Protein AF-A0A6G4X169-F1 (afdb_monomer)

Nearest PDB structures (foldseek):
  2lqg-assembly1_A  TM=4.644E-01  e=3.390E-01  Mus musculus

Radius of gyration: 28.14 Å; Cα contacts (8 Å, |Δi|>4): 69; chains: 1; bounding box: 42×77×66 Å

Foldseek 3Di:
DPDQDPCNVLVVVLVVLVVQLVVLVVQLVVLVVDPVSPVSNVVSLVSNLVSLVVNLVSLVVCCVVDDVVVSVVSNVVSVVSSVVSVVVVVVVVVVVVVVVVVVCVVVVNDDPPPDPPDDDDDDDDDDDDDDDDD

Solvent-accessible surface area (backbone atoms only — not comparable to full-atom values): 7876 Å² total; per-residue (Å²): 130,89,72,86,47,72,66,57,55,50,51,51,51,51,52,53,49,49,52,53,28,52,48,23,48,50,50,25,64,61,23,70,76,40,82,91,31,51,66,57,24,50,52,18,48,53,45,30,38,51,32,32,51,52,50,36,48,50,41,60,75,47,30,93,82,47,62,57,69,59,41,54,51,54,34,52,53,32,51,51,51,37,52,53,56,49,49,57,50,53,48,52,58,46,49,52,54,47,51,55,51,49,49,40,58,73,71,65,53,72,70,83,74,80,72,78,94,76,89,86,86,85,89,86,82,87,90,82,84,88,82,92,77,136

Sequence (134 aa):
MAGTTAAEVLGGYLRQRAAEFLRALRTHGESARAAESAGEAADAVRALRAGARRLGGALHTYRPLLDLAWADHLRTELNWLSGTLAREYAYAARLDRLLVALHRLASGGTAPSAAPDGAGGGTADGPAGGGARD

Structure (mmCIF, N/CA/C/O backbone):
data_AF-A0A6G4X169-F1
#
_entry.id   AF-A0A6G4X169-F1
#
loop_
_atom_site.group_PDB
_atom_site.id
_atom_site.type_symbol
_atom_site.label_atom_id
_atom_site.label_alt_id
_atom_site.label_comp_id
_atom_site.label_asym_id
_atom_site.label_entity_id
_atom_site.label_seq_id
_atom_site.pdbx_PDB_ins_code
_atom_site.Cartn_x
_atom_site.Cartn_y
_atom_site.Cartn_z
_atom_site.occupancy
_atom_site.B_iso_or_equiv
_atom_site.auth_seq_id
_atom_site.auth_comp_id
_atom_site.auth_asym_id
_atom_site.auth_atom_id
_atom_site.pdbx_PDB_model_num
ATOM 1 N N . MET A 1 1 ? -1.503 2.822 37.692 1.00 41.34 1 MET A N 1
ATOM 2 C CA . MET A 1 1 ? -1.031 2.635 36.304 1.00 41.34 1 MET A CA 1
ATOM 3 C C . MET A 1 1 ? -2.257 2.471 35.426 1.00 41.34 1 MET A C 1
ATOM 5 O O . MET A 1 1 ? -2.869 1.413 35.474 1.00 41.34 1 MET A O 1
ATOM 9 N N . ALA A 1 2 ? -2.690 3.522 34.730 1.00 57.38 2 ALA A N 1
ATOM 10 C CA . ALA A 1 2 ? -3.760 3.368 33.746 1.00 57.38 2 ALA A CA 1
ATOM 11 C C . ALA A 1 2 ? -3.211 2.500 32.603 1.00 57.38 2 ALA A C 1
ATOM 13 O O . ALA A 1 2 ? -2.178 2.836 32.027 1.00 57.38 2 ALA A O 1
ATOM 14 N N . GLY A 1 3 ? -3.818 1.335 32.367 1.00 70.88 3 GLY A N 1
ATOM 15 C CA . GLY A 1 3 ? -3.400 0.432 31.296 1.00 70.88 3 GLY A CA 1
ATOM 16 C C . GLY A 1 3 ? -3.643 1.070 29.931 1.00 70.88 3 GLY A C 1
ATOM 17 O O . GLY A 1 3 ? -4.647 1.755 29.745 1.00 70.88 3 GLY A O 1
ATOM 18 N N . THR A 1 4 ? -2.728 0.852 28.987 1.00 84.31 4 THR A N 1
ATOM 19 C CA . THR A 1 4 ? -2.879 1.312 27.601 1.00 84.31 4 THR A CA 1
ATOM 20 C C . THR A 1 4 ? -4.161 0.741 27.007 1.00 84.31 4 THR A C 1
ATOM 22 O O . THR A 1 4 ? -4.409 -0.465 27.087 1.00 84.31 4 THR A O 1
ATOM 25 N N . THR A 1 5 ? -4.989 1.596 26.414 1.00 93.06 5 THR A N 1
ATOM 26 C CA . THR A 1 5 ? -6.257 1.151 25.827 1.00 93.06 5 THR A CA 1
ATOM 27 C C . THR A 1 5 ? -6.024 0.456 24.482 1.00 93.06 5 THR A C 1
ATOM 29 O O . THR A 1 5 ? -5.048 0.725 23.778 1.00 93.06 5 THR A O 1
ATOM 32 N N . ALA A 1 6 ? -6.944 -0.419 24.065 1.00 88.31 6 ALA A N 1
ATOM 33 C CA . ALA A 1 6 ? -6.871 -1.057 22.745 1.00 88.31 6 ALA A CA 1
ATOM 34 C C . ALA A 1 6 ? -6.839 -0.025 21.597 1.00 88.31 6 ALA A C 1
ATOM 36 O O . ALA A 1 6 ? -6.149 -0.227 20.597 1.00 88.31 6 ALA A O 1
ATOM 37 N N . ALA A 1 7 ? -7.534 1.105 21.769 1.00 88.19 7 ALA A N 1
ATOM 38 C CA . ALA A 1 7 ? -7.540 2.210 20.817 1.00 88.19 7 ALA A CA 1
ATOM 39 C C . ALA A 1 7 ? -6.163 2.886 20.701 1.00 88.19 7 ALA A C 1
ATOM 41 O O . ALA A 1 7 ? -5.711 3.178 19.594 1.00 88.19 7 ALA A O 1
ATOM 42 N N . GLU A 1 8 ? -5.462 3.091 21.818 1.00 92.44 8 GLU A N 1
ATOM 43 C CA . GLU A 1 8 ? -4.105 3.649 21.823 1.00 92.44 8 GLU A CA 1
ATOM 44 C C . GLU A 1 8 ? -3.103 2.715 21.141 1.00 92.44 8 GLU A C 1
ATOM 46 O O . GLU A 1 8 ? -2.305 3.172 20.317 1.00 92.44 8 GLU A O 1
ATOM 51 N N . VAL A 1 9 ? -3.183 1.409 21.424 1.00 94.88 9 VAL A N 1
ATOM 52 C CA . VAL A 1 9 ? -2.324 0.393 20.796 1.00 94.88 9 VAL A CA 1
ATOM 53 C C . VAL A 1 9 ? -2.566 0.339 19.287 1.00 94.88 9 VAL A C 1
ATOM 55 O O . VAL A 1 9 ? -1.616 0.430 18.506 1.00 94.88 9 VAL A O 1
ATOM 58 N N . LEU A 1 10 ? -3.828 0.244 18.858 1.00 93.38 10 LEU A N 1
ATOM 59 C CA . LEU A 1 10 ? -4.181 0.194 17.439 1.00 93.38 10 LEU A CA 1
ATOM 60 C C . LEU A 1 10 ? -3.803 1.493 16.720 1.00 93.38 10 LEU A C 1
ATOM 62 O O . LEU A 1 10 ? -3.202 1.454 15.647 1.00 93.38 10 LEU A O 1
ATOM 66 N N . GLY A 1 11 ? -4.104 2.645 17.319 1.00 93.81 11 GLY A N 1
ATOM 67 C CA . GLY A 1 11 ? -3.742 3.947 16.769 1.00 93.81 11 GLY A CA 1
ATOM 68 C C . GLY A 1 11 ? -2.228 4.106 16.623 1.00 93.81 11 GLY A C 1
ATOM 69 O O . GLY A 1 11 ? -1.755 4.588 15.593 1.00 93.81 11 GLY A O 1
ATOM 70 N N . GLY A 1 12 ? -1.456 3.661 17.619 1.00 95.50 12 GLY A N 1
ATOM 71 C CA . GLY A 1 12 ? 0.006 3.630 17.560 1.00 95.50 12 GLY A CA 1
ATOM 72 C C . GLY A 1 12 ? 0.519 2.743 16.428 1.00 95.50 12 GLY A C 1
ATOM 73 O O . GLY A 1 12 ? 1.323 3.191 15.608 1.00 95.50 12 GLY A O 1
ATOM 74 N N . TYR A 1 13 ? -0.013 1.524 16.325 1.00 94.75 13 TYR A N 1
ATOM 75 C CA . TYR A 1 13 ? 0.335 0.581 15.266 1.00 94.75 13 TYR A CA 1
ATOM 76 C C . TYR A 1 13 ? 0.043 1.142 13.867 1.00 94.75 13 TYR A C 1
ATOM 78 O O . TYR A 1 13 ? 0.911 1.111 12.992 1.00 94.75 13 TYR A O 1
ATOM 86 N N . LEU A 1 14 ? -1.156 1.691 13.646 1.00 95.12 14 LEU A N 1
ATOM 87 C CA . LEU A 1 14 ? -1.549 2.246 12.349 1.00 95.12 14 LEU A CA 1
ATOM 88 C C . LEU A 1 14 ? -0.678 3.444 11.960 1.00 95.12 14 LEU A C 1
ATOM 90 O O . LEU A 1 14 ? -0.226 3.509 10.818 1.00 95.12 14 LEU A O 1
ATOM 94 N N . ARG A 1 15 ? -0.367 4.349 12.900 1.00 96.06 15 ARG A N 1
ATOM 95 C CA . ARG A 1 15 ? 0.547 5.478 12.648 1.00 96.06 15 ARG A CA 1
ATOM 96 C C . ARG A 1 15 ? 1.948 5.010 12.271 1.00 96.06 15 ARG A C 1
ATOM 98 O O . ARG A 1 15 ? 2.516 5.524 11.310 1.00 96.06 15 ARG A O 1
ATOM 105 N N . GLN A 1 16 ? 2.491 4.021 12.981 1.00 96.44 16 GLN A N 1
ATOM 106 C CA . GLN A 1 16 ? 3.801 3.463 12.650 1.00 96.44 16 GLN A CA 1
ATOM 107 C C . GLN A 1 16 ? 3.808 2.874 11.234 1.00 96.44 16 GLN A C 1
ATOM 109 O O . GLN A 1 16 ? 4.700 3.178 10.439 1.00 96.44 16 GLN A O 1
ATOM 114 N N . ARG A 1 17 ? 2.794 2.072 10.890 1.00 94.44 17 ARG A N 1
ATOM 115 C CA . ARG A 1 17 ? 2.676 1.475 9.554 1.00 94.44 17 ARG A CA 1
ATOM 116 C C . ARG A 1 17 ? 2.474 2.518 8.460 1.00 94.44 17 ARG A C 1
ATOM 118 O O . ARG A 1 17 ? 3.077 2.391 7.397 1.00 94.44 17 ARG A O 1
ATOM 125 N N . ALA A 1 18 ? 1.697 3.567 8.721 1.00 95.50 18 ALA A N 1
ATOM 126 C CA . ALA A 1 18 ? 1.540 4.683 7.796 1.00 95.50 18 ALA A CA 1
ATOM 127 C C . ALA A 1 18 ? 2.876 5.411 7.566 1.00 95.50 18 ALA A C 1
ATOM 129 O O . ALA A 1 18 ? 3.230 5.698 6.427 1.00 95.50 18 ALA A O 1
ATOM 130 N N . ALA A 1 19 ? 3.668 5.640 8.616 1.00 97.00 19 ALA A N 1
ATOM 131 C CA . ALA A 1 19 ? 4.980 6.271 8.494 1.00 97.00 19 ALA A CA 1
ATOM 132 C C . ALA A 1 19 ? 5.991 5.407 7.719 1.00 97.00 19 ALA A C 1
ATOM 134 O O . ALA A 1 19 ? 6.806 5.932 6.964 1.00 97.00 19 ALA A O 1
ATOM 135 N N . GLU A 1 20 ? 5.972 4.084 7.893 1.00 95.38 20 GLU A N 1
ATOM 136 C CA . GLU A 1 20 ? 6.768 3.156 7.073 1.00 95.38 20 GLU A CA 1
ATOM 137 C C . GLU A 1 20 ? 6.352 3.218 5.597 1.00 95.38 20 GLU A C 1
ATOM 139 O O . GLU A 1 20 ? 7.208 3.335 4.721 1.00 95.38 20 GLU A O 1
ATOM 144 N N . PHE A 1 21 ? 5.045 3.220 5.323 1.00 94.56 21 PHE A N 1
ATOM 145 C CA . PHE A 1 21 ? 4.506 3.332 3.970 1.00 94.56 21 PHE A CA 1
ATOM 146 C C . PHE A 1 21 ? 4.887 4.661 3.294 1.00 94.56 21 PHE A C 1
ATOM 148 O O . PHE A 1 21 ? 5.401 4.657 2.179 1.00 94.56 21 PHE A O 1
ATOM 155 N N . LEU A 1 22 ? 4.712 5.796 3.978 1.00 95.94 22 LEU A N 1
ATOM 156 C CA . LEU A 1 22 ? 5.056 7.119 3.443 1.00 95.94 22 LEU A CA 1
ATOM 157 C C . LEU A 1 22 ? 6.566 7.294 3.231 1.00 95.94 22 LEU A C 1
ATOM 159 O O . LEU A 1 22 ? 6.979 7.955 2.281 1.00 95.94 22 LEU A O 1
ATOM 163 N N . ARG A 1 23 ? 7.402 6.677 4.077 1.00 95.88 23 ARG A N 1
ATOM 164 C CA . ARG A 1 23 ? 8.856 6.642 3.859 1.00 95.88 23 ARG A CA 1
ATOM 165 C C . ARG A 1 23 ? 9.209 5.874 2.592 1.00 95.88 23 ARG A C 1
ATOM 167 O O . ARG A 1 23 ? 9.951 6.406 1.776 1.00 95.88 23 ARG A O 1
ATOM 174 N N . ALA A 1 24 ? 8.629 4.690 2.395 1.00 92.81 24 ALA A N 1
ATOM 175 C CA . ALA A 1 24 ? 8.825 3.923 1.167 1.00 92.81 24 ALA A CA 1
ATOM 176 C C . ALA A 1 24 ? 8.331 4.688 -0.075 1.00 92.81 24 ALA A C 1
ATOM 178 O O . ALA A 1 24 ? 8.973 4.633 -1.119 1.00 92.81 24 ALA A O 1
ATOM 179 N N . LEU A 1 25 ? 7.242 5.458 0.049 1.00 91.69 25 LEU A N 1
ATOM 180 C CA . LEU A 1 25 ? 6.733 6.305 -1.035 1.00 91.69 25 LEU A CA 1
ATOM 181 C C . LEU A 1 25 ? 7.725 7.400 -1.417 1.00 91.69 25 LEU A C 1
ATOM 183 O O . LEU A 1 25 ? 7.992 7.609 -2.598 1.00 91.69 25 LEU A O 1
ATOM 187 N N . ARG A 1 26 ? 8.288 8.078 -0.414 1.00 93.81 26 ARG A N 1
ATOM 188 C CA . ARG A 1 26 ? 9.302 9.107 -0.631 1.00 93.81 26 ARG A CA 1
ATOM 189 C C . ARG A 1 26 ? 10.555 8.521 -1.281 1.00 93.81 26 ARG A C 1
ATOM 191 O O . ARG A 1 26 ? 10.976 9.043 -2.305 1.00 93.81 26 ARG A O 1
ATOM 198 N N . THR A 1 27 ? 11.081 7.416 -0.748 1.00 92.12 27 THR A N 1
ATOM 199 C CA . THR A 1 27 ? 12.242 6.724 -1.329 1.00 92.12 27 THR A CA 1
ATOM 200 C C . THR A 1 27 ? 11.976 6.319 -2.775 1.00 92.12 27 THR A C 1
ATOM 202 O O . THR A 1 27 ? 12.813 6.552 -3.634 1.00 92.12 27 THR A O 1
ATOM 205 N N . HIS A 1 28 ? 10.788 5.793 -3.086 1.00 88.75 28 HIS A N 1
ATOM 206 C CA . HIS A 1 28 ? 10.432 5.479 -4.468 1.00 88.75 28 HIS A CA 1
ATOM 207 C C . HIS A 1 28 ? 10.464 6.720 -5.377 1.00 88.75 28 HIS A C 1
ATOM 209 O O . HIS A 1 28 ? 11.020 6.655 -6.469 1.00 88.75 28 HIS A O 1
ATOM 215 N N . GLY A 1 29 ? 9.920 7.857 -4.928 1.00 85.44 29 GLY A N 1
ATOM 216 C CA . GLY A 1 29 ? 9.952 9.112 -5.688 1.00 85.44 29 GLY A CA 1
ATOM 217 C C . GLY A 1 29 ? 11.360 9.695 -5.880 1.00 85.44 29 GLY A C 1
ATOM 218 O O . GLY A 1 29 ? 11.622 10.338 -6.896 1.00 85.44 29 GLY A O 1
ATOM 219 N N . GLU A 1 30 ? 12.262 9.459 -4.928 1.00 89.81 30 GLU A N 1
ATOM 220 C CA . GLU A 1 30 ? 13.677 9.842 -5.005 1.00 89.81 30 GLU A CA 1
ATOM 221 C C . GLU A 1 30 ? 14.441 8.935 -5.986 1.00 89.81 30 GLU A C 1
ATOM 223 O O . GLU A 1 30 ? 15.108 9.436 -6.892 1.00 89.81 30 GLU A O 1
ATOM 228 N N . SER A 1 31 ? 14.280 7.612 -5.876 1.00 84.69 31 SER A N 1
ATOM 229 C CA . SER A 1 31 ? 14.975 6.633 -6.722 1.00 84.69 31 SER A CA 1
ATOM 230 C C . SER A 1 31 ? 14.418 6.561 -8.152 1.00 84.69 31 SER A C 1
ATOM 232 O O . SER A 1 31 ? 15.146 6.238 -9.081 1.00 84.69 31 SER A O 1
ATOM 234 N N . ALA A 1 32 ? 13.153 6.917 -8.395 1.00 75.44 32 ALA A N 1
ATOM 235 C CA . ALA A 1 32 ? 12.567 6.868 -9.742 1.00 75.44 32 ALA A CA 1
ATOM 236 C C . ALA A 1 32 ? 13.213 7.845 -10.751 1.00 75.44 32 ALA A C 1
ATOM 238 O O . ALA A 1 32 ? 12.968 7.736 -11.951 1.00 75.44 32 ALA A O 1
ATOM 239 N N . ARG A 1 33 ? 14.022 8.809 -10.288 1.00 77.50 33 ARG A N 1
ATOM 240 C CA . ARG A 1 33 ? 14.646 9.841 -11.134 1.00 77.50 33 ARG A CA 1
ATOM 241 C C . ARG A 1 33 ? 16.037 9.477 -11.655 1.00 77.50 33 ARG A C 1
ATOM 243 O O . ARG A 1 33 ? 16.537 10.190 -12.521 1.00 77.50 33 ARG A O 1
ATOM 250 N N . ALA A 1 34 ? 16.655 8.406 -11.158 1.00 79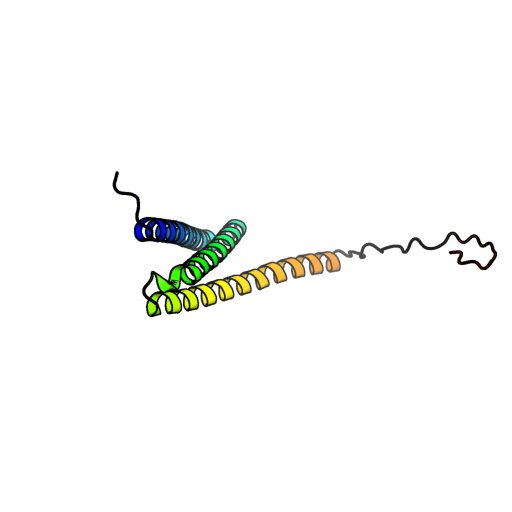.00 34 ALA A N 1
ATOM 251 C CA . ALA A 1 34 ? 18.003 8.006 -11.549 1.00 79.00 34 ALA A CA 1
ATOM 252 C C . ALA A 1 34 ? 18.035 6.539 -11.996 1.00 79.00 34 ALA A C 1
ATOM 254 O O . ALA A 1 34 ? 17.587 5.643 -11.288 1.00 79.00 34 ALA A O 1
ATOM 255 N N . ALA A 1 35 ? 18.598 6.278 -13.179 1.00 74.50 35 ALA A N 1
ATOM 256 C CA . ALA A 1 35 ? 18.713 4.916 -13.708 1.00 74.50 35 ALA A CA 1
ATOM 257 C C . ALA A 1 35 ? 19.598 4.016 -12.821 1.00 74.50 35 ALA A C 1
ATOM 259 O O . ALA A 1 35 ? 19.353 2.817 -12.707 1.00 74.50 35 ALA A O 1
ATOM 260 N N . GLU A 1 36 ? 20.589 4.608 -12.152 1.00 80.94 36 GLU A N 1
ATOM 261 C CA . GLU A 1 36 ? 21.519 3.930 -11.241 1.00 80.94 36 GLU A CA 1
ATOM 262 C C . GLU A 1 36 ? 20.830 3.382 -9.977 1.00 80.94 36 GLU A C 1
ATOM 264 O O . GLU A 1 36 ? 21.300 2.407 -9.397 1.00 80.94 36 GLU A O 1
ATOM 269 N N . SER A 1 37 ? 19.679 3.939 -9.580 1.00 83.19 37 SER A N 1
ATOM 270 C CA . SER A 1 37 ? 18.924 3.534 -8.384 1.00 83.19 37 SER A CA 1
ATOM 271 C C . SER A 1 37 ? 17.697 2.668 -8.698 1.00 83.19 37 SER A C 1
ATOM 273 O O . SER A 1 37 ? 16.802 2.504 -7.866 1.00 83.19 37 SER A O 1
ATOM 275 N N . ALA A 1 38 ? 17.664 2.024 -9.871 1.00 79.88 38 ALA A N 1
ATOM 276 C CA . ALA A 1 38 ? 16.578 1.120 -10.261 1.00 79.88 38 ALA A CA 1
ATOM 277 C C . ALA A 1 38 ? 16.339 -0.023 -9.247 1.00 79.88 38 ALA A C 1
ATOM 279 O O . ALA A 1 38 ? 15.193 -0.410 -8.999 1.00 79.88 38 ALA A O 1
ATOM 280 N N . GLY A 1 39 ? 17.406 -0.542 -8.625 1.00 82.56 39 GLY A N 1
ATOM 281 C CA . GLY A 1 39 ? 17.313 -1.552 -7.564 1.00 82.56 39 GLY A CA 1
ATOM 282 C C . GLY A 1 39 ? 16.630 -1.024 -6.299 1.00 82.56 39 GLY A C 1
ATOM 283 O O . GLY A 1 39 ? 15.717 -1.660 -5.774 1.00 82.56 39 GLY A O 1
ATOM 284 N N . GLU A 1 40 ? 16.991 0.183 -5.866 1.00 85.75 40 GLU A N 1
ATOM 285 C CA . GLU A 1 40 ? 16.373 0.846 -4.712 1.00 85.75 40 GLU A CA 1
ATOM 286 C C . GLU A 1 40 ? 14.905 1.185 -4.975 1.00 85.75 40 GLU A C 1
ATOM 288 O O . GLU A 1 40 ? 14.051 0.962 -4.117 1.00 85.75 40 GLU A O 1
ATOM 293 N N . ALA A 1 41 ? 14.582 1.642 -6.190 1.00 84.12 41 ALA A N 1
ATOM 294 C CA . ALA A 1 41 ? 13.203 1.856 -6.608 1.00 84.12 41 ALA A CA 1
ATOM 295 C C . ALA A 1 41 ? 12.393 0.549 -6.514 1.00 84.12 41 ALA A C 1
ATOM 297 O O . ALA A 1 41 ? 11.252 0.564 -6.048 1.00 84.12 41 ALA A O 1
ATOM 298 N N . ALA A 1 42 ? 12.991 -0.592 -6.886 1.00 84.19 42 ALA A N 1
ATOM 299 C CA . ALA A 1 42 ? 12.393 -1.919 -6.740 1.00 84.19 42 ALA A CA 1
ATOM 300 C C . ALA A 1 42 ? 12.122 -2.328 -5.294 1.00 84.19 42 ALA A C 1
ATOM 302 O O . ALA A 1 42 ? 11.029 -2.821 -4.989 1.00 84.19 42 ALA A O 1
ATOM 303 N N . ASP A 1 43 ? 13.077 -2.105 -4.400 1.00 88.19 43 ASP A N 1
ATOM 304 C CA . ASP A 1 43 ? 12.886 -2.355 -2.975 1.00 88.19 43 ASP A CA 1
ATOM 305 C C . ASP A 1 43 ? 11.840 -1.430 -2.355 1.00 88.19 43 ASP A C 1
ATOM 307 O O . ASP A 1 43 ? 10.981 -1.894 -1.598 1.00 88.19 43 ASP A O 1
ATOM 311 N N . ALA A 1 44 ? 11.830 -0.155 -2.742 1.00 90.00 44 ALA A N 1
ATOM 312 C CA . ALA A 1 44 ? 10.842 0.810 -2.285 1.00 90.00 44 ALA A CA 1
ATOM 313 C C . ALA A 1 44 ? 9.417 0.393 -2.680 1.00 90.00 44 ALA A C 1
ATOM 315 O O . ALA A 1 44 ? 8.511 0.433 -1.846 1.00 90.00 44 ALA A O 1
ATOM 316 N N . VAL A 1 45 ? 9.199 -0.109 -3.902 1.00 89.06 45 VAL A N 1
ATOM 317 C CA . VAL A 1 45 ? 7.869 -0.594 -4.309 1.00 89.06 45 VAL A CA 1
ATOM 318 C C . VAL A 1 45 ? 7.484 -1.901 -3.622 1.00 89.06 45 VAL A C 1
ATOM 320 O O . VAL A 1 45 ? 6.326 -2.070 -3.223 1.00 89.06 45 VAL A O 1
ATOM 323 N N . ARG A 1 46 ? 8.433 -2.819 -3.396 1.00 89.62 46 ARG A N 1
ATOM 324 C CA . ARG A 1 46 ? 8.178 -4.005 -2.560 1.00 89.62 46 ARG A CA 1
ATOM 325 C C . ARG A 1 46 ? 7.726 -3.599 -1.156 1.00 89.62 46 ARG A C 1
ATOM 327 O O . ARG A 1 46 ? 6.730 -4.139 -0.661 1.00 89.62 46 ARG A O 1
ATOM 334 N N . ALA A 1 47 ? 8.407 -2.628 -0.547 1.00 92.50 47 ALA A N 1
ATOM 335 C CA . ALA A 1 47 ? 8.068 -2.087 0.764 1.00 92.50 47 ALA A CA 1
ATOM 336 C C . ALA A 1 47 ? 6.697 -1.389 0.765 1.00 92.50 47 ALA A C 1
ATOM 338 O O . ALA A 1 47 ? 5.873 -1.681 1.634 1.00 92.50 47 ALA A O 1
ATOM 339 N N . LEU A 1 48 ? 6.395 -0.562 -0.242 1.00 92.81 48 LEU A N 1
ATOM 340 C CA . LEU A 1 48 ? 5.083 0.066 -0.437 1.00 92.81 48 LEU A CA 1
ATOM 341 C C . LEU A 1 48 ? 3.961 -0.968 -0.509 1.00 92.81 48 LEU A C 1
ATOM 343 O O . LEU A 1 48 ? 2.956 -0.856 0.195 1.00 92.81 48 LEU A O 1
ATOM 347 N N . ARG A 1 49 ? 4.142 -2.017 -1.317 1.00 92.94 49 ARG A N 1
ATOM 348 C CA . ARG A 1 49 ? 3.140 -3.073 -1.484 1.00 92.94 49 ARG A CA 1
ATOM 349 C C . ARG A 1 49 ? 2.919 -3.848 -0.188 1.00 92.94 49 ARG A C 1
ATOM 351 O O . ARG A 1 49 ? 1.776 -4.165 0.149 1.00 92.94 49 ARG A O 1
ATOM 358 N N . ALA A 1 50 ? 3.995 -4.159 0.534 1.00 92.69 50 ALA A N 1
ATOM 359 C CA . ALA A 1 50 ? 3.918 -4.810 1.836 1.00 92.69 50 ALA A CA 1
ATOM 360 C C . ALA A 1 50 ? 3.208 -3.919 2.869 1.00 92.69 50 ALA A C 1
ATOM 362 O O . ALA A 1 50 ? 2.344 -4.410 3.595 1.00 92.69 50 ALA A O 1
ATOM 363 N N . GLY A 1 51 ? 3.516 -2.619 2.894 1.00 94.56 51 GLY A N 1
ATOM 364 C CA . GLY A 1 51 ? 2.864 -1.626 3.747 1.00 94.56 51 GLY A CA 1
ATOM 365 C C . GLY A 1 51 ? 1.367 -1.510 3.466 1.00 94.56 51 GLY A C 1
ATOM 366 O O . GLY A 1 51 ? 0.566 -1.654 4.387 1.00 94.56 51 GLY A O 1
ATOM 367 N N . ALA A 1 52 ? 0.978 -1.368 2.195 1.00 94.38 52 ALA A N 1
ATOM 368 C CA . ALA A 1 52 ? -0.422 -1.292 1.777 1.00 94.38 52 ALA A CA 1
ATOM 369 C C . ALA A 1 52 ? -1.222 -2.540 2.185 1.00 94.38 52 ALA A C 1
ATOM 371 O O . ALA A 1 52 ? -2.315 -2.423 2.736 1.00 94.38 52 ALA A O 1
ATOM 372 N N . ARG A 1 53 ? -0.660 -3.743 1.991 1.00 94.56 53 ARG A N 1
ATOM 373 C CA . ARG A 1 53 ? -1.307 -5.001 2.409 1.00 94.56 53 ARG A CA 1
ATOM 374 C C . ARG A 1 53 ? -1.446 -5.112 3.924 1.00 94.56 53 ARG A C 1
ATOM 376 O O . ARG A 1 53 ? -2.487 -5.551 4.402 1.00 94.56 53 ARG A O 1
ATOM 383 N N . ARG A 1 54 ? -0.419 -4.717 4.683 1.00 95.00 54 ARG A N 1
ATOM 384 C CA . ARG A 1 54 ? -0.447 -4.751 6.155 1.00 95.00 54 ARG A CA 1
ATOM 385 C C . ARG A 1 54 ? -1.454 -3.752 6.723 1.00 95.00 54 ARG A C 1
ATOM 387 O O . ARG A 1 54 ? -2.211 -4.121 7.614 1.00 95.00 54 ARG A O 1
ATOM 394 N N . LEU A 1 55 ? -1.506 -2.535 6.180 1.00 95.44 55 LEU A N 1
ATOM 395 C CA . LEU A 1 55 ? -2.518 -1.536 6.533 1.00 95.44 55 LEU A CA 1
ATOM 396 C C . LEU A 1 55 ? -3.923 -2.037 6.186 1.00 95.44 55 LEU A C 1
ATOM 398 O O . LEU A 1 55 ? -4.782 -2.068 7.059 1.00 95.44 55 LEU A O 1
ATOM 402 N N . GLY A 1 56 ? -4.142 -2.520 4.960 1.00 94.62 56 GLY A N 1
ATOM 403 C CA . GLY A 1 56 ? -5.434 -3.066 4.542 1.00 94.62 56 GLY A CA 1
ATOM 404 C C . GLY A 1 56 ? -5.892 -4.262 5.387 1.00 94.62 56 GLY A C 1
ATOM 405 O O . GLY A 1 56 ? -7.072 -4.363 5.717 1.00 94.62 56 GLY A O 1
ATOM 406 N N . GLY A 1 57 ? -4.961 -5.134 5.789 1.00 95.44 57 GLY A N 1
ATOM 407 C CA . GLY A 1 57 ? -5.222 -6.249 6.700 1.00 95.44 57 GLY A CA 1
ATOM 408 C C . GLY A 1 57 ? -5.576 -5.790 8.115 1.00 95.44 57 GLY A C 1
ATOM 409 O O . GLY A 1 57 ? -6.559 -6.261 8.675 1.00 95.44 57 GLY A O 1
ATOM 410 N N . ALA A 1 58 ? -4.844 -4.824 8.676 1.00 95.56 58 ALA A N 1
ATOM 411 C CA . ALA A 1 58 ? -5.160 -4.264 9.990 1.00 95.56 58 ALA A CA 1
ATOM 412 C C . ALA A 1 58 ? -6.535 -3.576 10.001 1.00 95.56 58 ALA A C 1
ATOM 414 O O . ALA A 1 58 ? -7.338 -3.816 10.900 1.00 95.56 58 ALA A O 1
ATOM 415 N N . LEU A 1 59 ? -6.841 -2.788 8.966 1.00 95.81 59 LEU A N 1
ATOM 416 C CA . LEU A 1 59 ? -8.154 -2.164 8.792 1.00 95.81 59 LEU A CA 1
ATOM 417 C C . LEU A 1 59 ? -9.268 -3.202 8.632 1.00 95.81 59 LEU A C 1
ATOM 419 O O . LEU A 1 59 ? -10.380 -2.963 9.083 1.00 95.81 59 LEU A O 1
ATOM 423 N N . HIS A 1 60 ? -8.990 -4.353 8.010 1.00 95.88 60 HIS A N 1
ATOM 424 C CA . HIS A 1 60 ? -9.958 -5.443 7.911 1.00 95.88 60 HIS A CA 1
ATOM 425 C C . HIS A 1 60 ? -10.248 -6.078 9.271 1.00 95.88 60 HIS A C 1
ATOM 427 O O . HIS A 1 60 ? -11.411 -6.202 9.648 1.00 95.88 60 HIS A O 1
ATOM 433 N N . THR A 1 61 ? -9.198 -6.460 9.998 1.00 96.56 61 THR A N 1
ATOM 434 C CA . THR A 1 61 ? -9.304 -7.174 11.275 1.00 96.56 61 THR A CA 1
ATOM 435 C C . THR A 1 61 ? -9.950 -6.312 12.352 1.00 96.56 61 THR A C 1
ATOM 437 O O . THR A 1 61 ? -10.816 -6.779 13.085 1.00 96.56 61 THR A O 1
ATOM 440 N N . TYR A 1 62 ? -9.557 -5.040 12.433 1.00 95.00 62 TYR A N 1
ATOM 441 C CA . TYR A 1 62 ? -10.040 -4.114 13.456 1.00 95.00 62 TYR A CA 1
ATOM 442 C C . TYR A 1 62 ? -11.188 -3.225 12.974 1.00 95.00 62 TYR A C 1
ATOM 444 O O . TYR A 1 62 ? -11.551 -2.276 13.663 1.00 95.00 62 TYR A O 1
ATOM 452 N N . ARG A 1 63 ? -11.794 -3.546 11.823 1.00 93.62 63 ARG A N 1
ATOM 453 C CA . ARG A 1 63 ? -12.924 -2.813 11.234 1.00 93.62 63 ARG A CA 1
ATOM 454 C C . ARG A 1 63 ? -14.033 -2.452 12.237 1.00 93.62 63 ARG A C 1
ATOM 456 O O . ARG A 1 63 ? -14.490 -1.318 12.173 1.00 93.62 63 ARG A O 1
ATOM 463 N N . PRO A 1 64 ? -14.465 -3.334 13.165 1.00 93.56 64 PRO A N 1
ATOM 464 C CA . PRO A 1 64 ? -15.536 -2.999 14.112 1.00 93.56 64 PRO A CA 1
ATOM 465 C C . PRO A 1 64 ? -15.174 -1.901 15.124 1.00 93.56 64 PRO A C 1
ATOM 467 O O . PRO A 1 64 ? -16.060 -1.371 15.781 1.00 93.56 64 PRO A O 1
ATOM 470 N N . LEU A 1 65 ? -13.884 -1.591 15.279 1.00 91.44 65 LEU A N 1
ATOM 471 C CA . LEU A 1 65 ? -13.365 -0.588 16.215 1.00 91.44 65 LEU A CA 1
ATOM 472 C C . LEU A 1 65 ? -13.096 0.767 15.538 1.00 91.44 65 LEU A C 1
ATOM 474 O O . LEU A 1 65 ? -12.605 1.691 16.183 1.00 91.44 65 LEU A O 1
ATOM 478 N N . LEU A 1 66 ? -13.347 0.863 14.232 1.00 90.94 66 LEU A N 1
ATOM 479 C CA . LEU A 1 66 ? -13.050 2.012 13.383 1.00 90.94 66 LEU A CA 1
ATOM 480 C C . LEU A 1 66 ? -14.345 2.528 12.752 1.00 90.94 66 LEU A C 1
ATOM 482 O O . LEU A 1 66 ? -15.365 1.843 12.763 1.00 90.94 66 LEU A O 1
ATOM 486 N N . ASP A 1 67 ? -14.298 3.714 12.149 1.00 93.94 67 ASP A N 1
ATOM 487 C CA . ASP A 1 67 ? -15.375 4.136 11.256 1.00 93.94 67 ASP A CA 1
ATOM 488 C C . ASP A 1 67 ? -15.447 3.180 10.051 1.00 93.94 67 ASP A C 1
ATOM 490 O O . ASP A 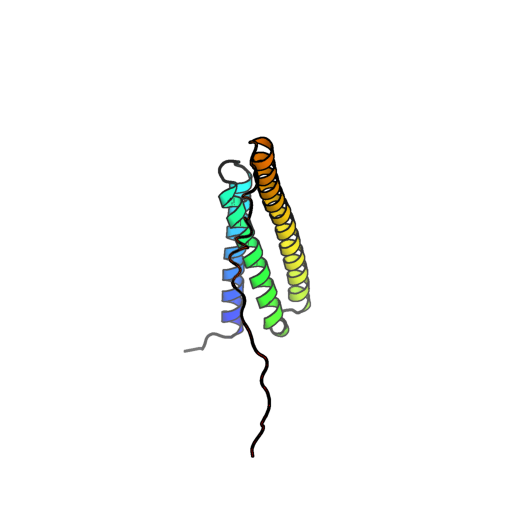1 67 ? -14.474 3.026 9.304 1.00 93.94 67 ASP A O 1
ATOM 494 N N . LEU A 1 68 ? -16.584 2.490 9.898 1.00 94.62 68 LEU A N 1
ATOM 495 C CA . LEU A 1 68 ? -16.749 1.423 8.905 1.00 94.62 68 LEU A CA 1
ATOM 496 C C . LEU A 1 68 ? -16.592 1.954 7.476 1.00 94.62 68 LEU A C 1
ATOM 498 O O . LEU A 1 68 ? -15.914 1.323 6.664 1.00 94.62 68 LEU A O 1
ATOM 502 N N . ALA A 1 69 ? -17.204 3.102 7.173 1.00 95.44 69 ALA A N 1
ATOM 503 C CA . ALA A 1 69 ? -17.195 3.681 5.834 1.00 95.44 69 ALA A CA 1
ATOM 504 C C . ALA A 1 69 ? -15.780 4.115 5.430 1.00 95.44 69 ALA A C 1
ATOM 506 O O . ALA A 1 69 ? -15.312 3.794 4.337 1.00 95.44 69 ALA A O 1
ATOM 507 N N . TRP A 1 70 ? -15.066 4.772 6.341 1.00 95.94 70 TRP A N 1
ATOM 508 C CA . TRP A 1 70 ? -13.676 5.165 6.166 1.00 95.94 70 TRP A CA 1
ATOM 509 C C . TRP A 1 70 ? -12.758 3.955 5.989 1.00 95.94 70 TRP A C 1
ATOM 511 O O . TRP A 1 70 ? -11.945 3.929 5.061 1.00 95.94 70 TRP A O 1
ATOM 521 N N . ALA A 1 71 ? -12.893 2.936 6.844 1.00 95.25 71 ALA A N 1
ATOM 522 C CA . ALA A 1 71 ? -12.051 1.747 6.781 1.00 95.25 71 ALA A CA 1
ATOM 523 C C . ALA A 1 71 ? -12.253 0.988 5.461 1.00 95.25 71 ALA A C 1
ATOM 525 O O . ALA A 1 71 ? -11.275 0.571 4.841 1.00 95.25 71 ALA A O 1
ATOM 526 N N . ASP A 1 72 ? -13.496 0.833 5.002 1.00 96.50 72 ASP A N 1
ATOM 527 C CA . ASP A 1 72 ? -13.801 0.128 3.754 1.00 96.50 72 ASP A CA 1
ATOM 528 C C . ASP A 1 72 ? -13.360 0.922 2.514 1.00 96.50 72 ASP A C 1
ATOM 530 O O . ASP A 1 72 ? -12.775 0.345 1.587 1.00 96.50 72 ASP A O 1
ATOM 534 N N . HIS A 1 73 ? -13.546 2.245 2.515 1.00 96.81 73 HIS A N 1
ATOM 535 C CA . HIS A 1 73 ? -13.046 3.108 1.447 1.00 96.81 73 HIS A CA 1
ATOM 536 C C . HIS A 1 73 ? -11.515 3.040 1.350 1.00 96.81 73 HIS A C 1
ATOM 538 O O . HIS A 1 73 ? -10.976 2.681 0.303 1.00 96.81 73 HIS A O 1
ATOM 544 N N . LEU A 1 74 ? -10.802 3.266 2.459 1.00 95.00 74 LEU A N 1
ATOM 545 C CA . LEU A 1 74 ? -9.338 3.236 2.474 1.00 95.00 74 LEU A CA 1
ATOM 546 C C . LEU A 1 74 ? -8.783 1.862 2.070 1.00 95.00 74 LEU A C 1
ATOM 548 O O . LEU A 1 74 ? -7.783 1.772 1.358 1.00 95.00 74 LEU A O 1
ATOM 552 N N . ARG A 1 75 ? -9.432 0.768 2.482 1.00 95.75 75 ARG A N 1
ATOM 553 C CA . ARG A 1 75 ? -9.050 -0.587 2.055 1.00 95.75 75 ARG A CA 1
ATOM 554 C C . ARG A 1 75 ? -9.196 -0.790 0.552 1.00 95.75 75 ARG A C 1
ATOM 556 O O . ARG A 1 75 ? -8.347 -1.458 -0.037 1.00 95.75 75 ARG A O 1
ATOM 563 N N . THR A 1 76 ? -10.242 -0.235 -0.052 1.00 97.38 76 THR A N 1
ATOM 564 C CA . THR A 1 76 ? -10.465 -0.308 -1.502 1.00 97.38 76 THR A CA 1
ATOM 565 C C . THR A 1 76 ? -9.325 0.378 -2.250 1.00 97.38 76 THR A C 1
ATOM 567 O O . THR A 1 76 ? -8.707 -0.244 -3.116 1.00 97.38 76 THR A O 1
ATOM 57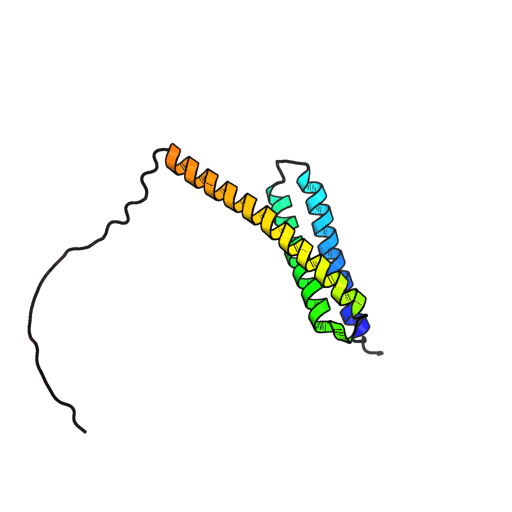0 N N . GLU A 1 77 ? -8.959 1.590 -1.830 1.00 97.44 77 GLU A N 1
ATOM 571 C CA . GLU A 1 77 ? -7.842 2.349 -2.408 1.00 97.44 77 GLU A CA 1
ATOM 572 C C . GLU A 1 77 ? -6.496 1.630 -2.228 1.00 97.44 77 GLU A C 1
ATOM 574 O O . GLU A 1 77 ? -5.720 1.479 -3.174 1.00 97.44 77 GLU A O 1
ATOM 579 N N . LEU A 1 78 ? -6.222 1.096 -1.032 1.00 95.12 78 LEU A N 1
ATOM 580 C CA . LEU A 1 78 ? -4.991 0.345 -0.765 1.00 95.12 78 LEU A CA 1
ATOM 581 C C . LEU A 1 78 ? -4.904 -0.948 -1.584 1.00 95.12 78 LEU A C 1
ATOM 583 O O . LEU A 1 78 ? -3.816 -1.330 -2.024 1.00 95.12 78 LEU A O 1
ATOM 587 N N . ASN A 1 79 ? -6.030 -1.632 -1.796 1.00 95.00 79 ASN A N 1
ATOM 588 C CA . ASN A 1 79 ? -6.080 -2.826 -2.631 1.00 95.00 79 ASN A CA 1
ATOM 589 C C . ASN A 1 79 ? -5.844 -2.482 -4.106 1.00 95.00 79 ASN A C 1
ATOM 591 O O . ASN A 1 79 ? -5.047 -3.151 -4.770 1.00 95.00 79 ASN A O 1
ATOM 595 N N . TRP A 1 80 ? -6.476 -1.412 -4.596 1.00 94.81 80 TRP A N 1
ATOM 596 C CA . TRP A 1 80 ? -6.239 -0.887 -5.938 1.00 94.81 80 TRP A CA 1
ATOM 597 C C . TRP A 1 80 ? -4.758 -0.540 -6.145 1.00 94.81 80 TRP A C 1
ATOM 599 O O . TRP A 1 80 ? -4.133 -1.065 -7.070 1.00 94.81 80 TRP A O 1
ATOM 609 N N . LEU A 1 81 ? -4.160 0.233 -5.233 1.00 89.75 81 LEU A N 1
ATOM 610 C CA . LEU A 1 81 ? -2.749 0.613 -5.289 1.00 89.75 81 LEU A CA 1
ATOM 611 C C . LEU A 1 81 ? -1.824 -0.613 -5.268 1.00 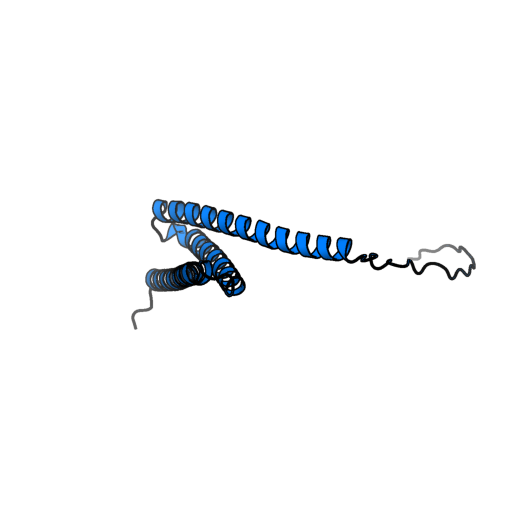89.75 81 LEU A C 1
ATOM 613 O O . LEU A 1 81 ? -0.923 -0.733 -6.097 1.00 89.75 81 LEU A O 1
ATOM 617 N N . SER A 1 82 ? -2.058 -1.559 -4.351 1.00 89.50 82 SER A N 1
ATOM 618 C CA . SER A 1 82 ? -1.263 -2.792 -4.248 1.00 89.50 82 SER A CA 1
ATOM 619 C C . SER A 1 82 ? -1.326 -3.627 -5.531 1.00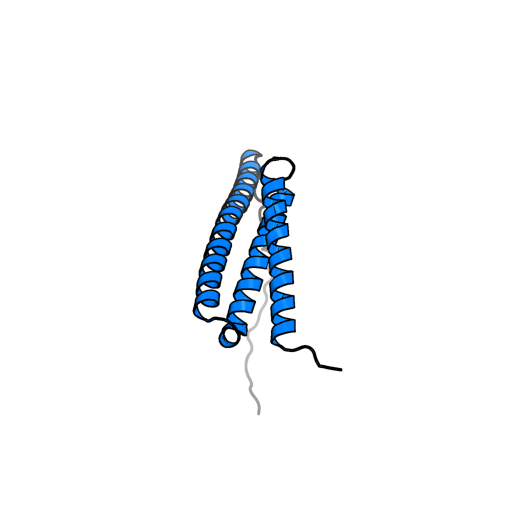 89.50 82 SER A C 1
ATOM 621 O O . SER A 1 82 ? -0.320 -4.214 -5.939 1.00 89.50 82 SER A O 1
ATOM 623 N N . GLY A 1 83 ? -2.497 -3.671 -6.175 1.00 89.88 83 GLY A N 1
ATOM 624 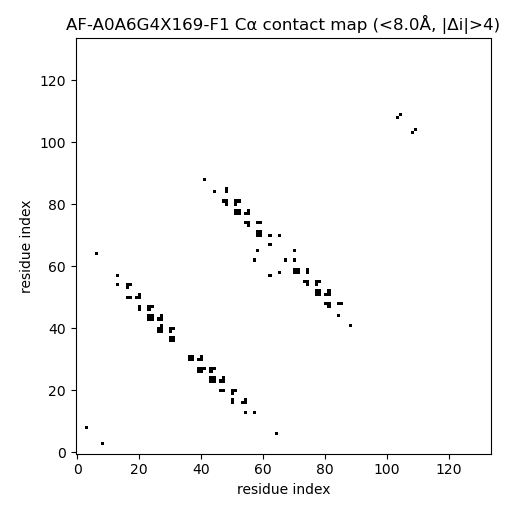C CA . GLY A 1 83 ? -2.703 -4.338 -7.457 1.00 89.88 83 GLY A CA 1
ATOM 625 C C . GLY A 1 83 ? -1.981 -3.645 -8.611 1.00 89.88 83 GLY A C 1
ATOM 626 O O . GLY A 1 83 ? -1.364 -4.317 -9.437 1.00 89.88 83 GLY A O 1
ATOM 627 N N . THR A 1 84 ? -2.006 -2.313 -8.655 1.00 90.19 84 THR A N 1
ATOM 628 C CA . THR A 1 84 ? -1.306 -1.522 -9.677 1.00 90.19 84 THR A CA 1
ATOM 629 C C . THR A 1 84 ? 0.208 -1.685 -9.570 1.00 90.19 84 THR A C 1
ATOM 631 O O . THR A 1 84 ? 0.829 -2.121 -10.539 1.00 90.19 84 THR A O 1
ATOM 634 N N . LEU A 1 85 ? 0.778 -1.515 -8.374 1.00 85.31 85 LEU A N 1
ATOM 635 C CA . LEU A 1 85 ? 2.212 -1.724 -8.131 1.00 85.31 85 LEU A CA 1
ATOM 636 C C . LEU A 1 85 ? 2.657 -3.163 -8.445 1.00 85.31 85 LEU A C 1
ATOM 638 O O . LEU A 1 85 ? 3.758 -3.396 -8.937 1.00 85.31 85 LEU A O 1
ATOM 642 N N . ALA A 1 86 ? 1.804 -4.162 -8.191 1.00 83.81 86 ALA A N 1
ATOM 643 C CA . ALA A 1 86 ? 2.118 -5.546 -8.540 1.00 83.81 86 ALA A CA 1
ATOM 644 C C . ALA A 1 86 ? 2.237 -5.762 -10.058 1.00 83.81 86 ALA A C 1
ATOM 646 O O . ALA A 1 86 ? 3.089 -6.540 -10.486 1.00 83.81 86 ALA A O 1
ATOM 647 N N . ARG A 1 87 ? 1.397 -5.098 -10.863 1.00 82.38 87 ARG A N 1
ATOM 648 C CA . ARG A 1 87 ? 1.419 -5.215 -12.329 1.00 82.38 87 ARG A CA 1
ATOM 649 C C . ARG A 1 87 ? 2.674 -4.594 -12.924 1.00 82.38 87 ARG A C 1
ATOM 651 O O . ARG A 1 87 ? 3.330 -5.250 -13.726 1.00 82.38 87 ARG A O 1
ATOM 658 N N . GLU A 1 88 ? 3.037 -3.389 -12.497 1.00 79.06 88 GLU A N 1
ATOM 659 C CA . GLU A 1 88 ? 4.250 -2.704 -12.966 1.00 79.06 88 GLU A CA 1
ATOM 660 C C . GLU A 1 88 ? 5.501 -3.564 -12.744 1.00 79.06 88 GLU A C 1
ATOM 662 O O . GLU A 1 88 ? 6.274 -3.804 -13.673 1.00 79.06 88 GLU A O 1
ATOM 667 N N . TYR A 1 89 ? 5.640 -4.153 -11.553 1.00 72.56 89 TYR A N 1
ATOM 668 C CA . TYR A 1 89 ? 6.769 -5.040 -11.256 1.00 72.56 89 TYR A CA 1
ATOM 669 C C . TYR A 1 89 ? 6.690 -6.384 -11.958 1.00 72.56 89 TYR A C 1
ATOM 671 O O . TYR A 1 89 ? 7.724 -6.929 -12.343 1.00 72.56 89 TYR A O 1
ATOM 679 N N . ALA A 1 90 ? 5.490 -6.932 -12.149 1.00 74.31 90 ALA A N 1
ATOM 680 C CA . ALA A 1 90 ? 5.330 -8.142 -12.941 1.00 74.31 90 ALA A CA 1
ATOM 681 C C . ALA A 1 90 ? 5.803 -7.918 -14.385 1.00 74.31 90 ALA A C 1
ATOM 683 O O . ALA A 1 90 ? 6.441 -8.809 -14.947 1.00 74.31 90 ALA A O 1
ATOM 684 N N . TYR A 1 91 ? 5.553 -6.738 -14.963 1.00 75.81 91 TYR A N 1
ATOM 685 C CA . TYR A 1 91 ? 6.052 -6.381 -16.289 1.00 75.81 91 TYR A CA 1
ATOM 686 C C . TYR A 1 91 ? 7.564 -6.172 -16.307 1.00 75.81 91 TYR A C 1
ATOM 688 O O . TYR A 1 91 ? 8.218 -6.757 -17.166 1.00 75.81 91 TYR A O 1
ATOM 696 N N . ALA A 1 92 ? 8.135 -5.450 -15.340 1.00 77.50 92 ALA A N 1
ATOM 697 C CA . ALA A 1 92 ? 9.586 -5.271 -15.245 1.00 77.50 92 ALA A CA 1
ATOM 698 C C . ALA A 1 92 ? 10.324 -6.615 -15.086 1.00 77.50 92 ALA A C 1
ATOM 700 O O . ALA A 1 92 ? 11.231 -6.930 -15.852 1.00 77.50 92 ALA A O 1
ATOM 701 N N . ALA A 1 93 ? 9.867 -7.472 -14.168 1.00 75.81 93 ALA A N 1
ATOM 702 C CA . ALA A 1 93 ? 10.441 -8.803 -13.957 1.00 75.81 93 ALA A CA 1
ATOM 703 C C . ALA A 1 93 ? 10.201 -9.753 -15.141 1.00 75.81 93 ALA A C 1
ATOM 705 O O . ALA A 1 93 ? 10.937 -10.721 -15.337 1.00 75.81 93 ALA A O 1
ATOM 706 N N . ARG A 1 94 ? 9.131 -9.547 -15.917 1.00 79.25 94 ARG A N 1
ATOM 707 C CA . ARG A 1 94 ? 8.900 -10.296 -17.157 1.00 79.25 94 ARG A CA 1
ATOM 708 C C . ARG A 1 94 ? 9.841 -9.822 -18.260 1.00 79.25 94 ARG A C 1
ATOM 710 O O . ARG A 1 94 ? 10.391 -10.674 -18.945 1.00 79.25 94 ARG A O 1
ATOM 717 N N . LEU A 1 95 ? 10.038 -8.515 -18.410 1.00 83.81 95 LEU A N 1
ATOM 718 C CA . LEU A 1 95 ? 10.967 -7.937 -19.376 1.00 83.81 95 LEU A CA 1
ATOM 719 C C . LEU A 1 95 ? 12.398 -8.410 -19.114 1.00 83.81 95 LEU A C 1
ATOM 721 O O . LEU A 1 95 ? 13.029 -8.916 -20.032 1.00 83.81 95 LEU A O 1
ATOM 725 N N . ASP A 1 96 ? 12.867 -8.336 -17.869 1.00 85.88 96 ASP A N 1
ATOM 726 C CA . ASP A 1 96 ? 14.206 -8.798 -17.485 1.00 85.88 96 ASP A CA 1
ATOM 727 C C . ASP A 1 96 ? 14.416 -10.282 -17.831 1.00 85.88 96 ASP A C 1
ATOM 729 O O . ASP A 1 96 ? 15.341 -10.649 -18.557 1.00 85.88 96 ASP A O 1
ATOM 733 N N . ARG A 1 97 ? 13.460 -11.142 -17.445 1.00 84.50 97 ARG A N 1
ATOM 734 C CA . ARG A 1 97 ? 13.482 -12.567 -17.812 1.00 84.50 97 ARG A CA 1
ATOM 735 C C . ARG A 1 97 ? 13.495 -12.794 -19.327 1.00 84.50 97 ARG A C 1
ATOM 737 O O . ARG A 1 97 ? 14.182 -13.704 -19.787 1.00 84.50 97 ARG A O 1
ATOM 744 N N . LEU A 1 98 ? 12.746 -12.000 -20.095 1.00 92.50 98 LEU A N 1
ATOM 745 C CA . LEU A 1 98 ? 12.712 -12.094 -21.558 1.00 92.50 98 LEU A CA 1
ATOM 746 C C . LEU A 1 98 ? 14.032 -11.647 -22.190 1.00 92.50 98 LEU A C 1
ATOM 748 O O . LEU A 1 98 ? 14.513 -12.325 -23.092 1.00 92.50 98 LEU A O 1
ATOM 752 N N . LEU A 1 99 ? 14.641 -10.563 -21.709 1.00 94.75 99 LEU A N 1
ATOM 753 C CA . LEU A 1 99 ? 15.936 -10.085 -22.194 1.00 94.75 99 LEU A CA 1
ATOM 754 C C . LEU A 1 99 ? 17.050 -11.089 -21.890 1.00 94.75 99 LEU A C 1
ATOM 756 O O . LEU A 1 99 ? 17.849 -11.391 -22.772 1.00 94.75 99 LEU A O 1
ATOM 760 N N . VAL A 1 100 ? 17.056 -11.683 -20.692 1.00 93.81 100 VAL A N 1
ATOM 761 C CA . VAL A 1 100 ? 17.991 -12.762 -20.335 1.00 93.81 100 VAL A CA 1
ATOM 762 C C . VAL A 1 100 ? 17.806 -13.974 -21.251 1.00 93.81 100 VAL A C 1
ATOM 764 O O . VAL A 1 100 ? 18.787 -14.518 -21.758 1.00 93.81 100 VAL A O 1
ATOM 767 N N . ALA A 1 101 ? 16.565 -14.402 -21.497 1.00 92.00 101 ALA A N 1
ATOM 768 C CA . ALA A 1 101 ? 16.283 -15.519 -22.398 1.00 92.00 101 ALA A CA 1
ATOM 769 C C . ALA A 1 101 ? 16.704 -15.215 -23.846 1.00 92.00 101 ALA A C 1
ATOM 771 O O . ALA A 1 101 ? 17.309 -16.061 -24.503 1.00 92.00 101 ALA A O 1
ATOM 772 N N . LEU A 1 102 ? 16.439 -14.000 -24.326 1.00 95.06 102 LEU A N 1
ATOM 773 C CA . LEU A 1 102 ? 16.801 -13.563 -25.670 1.00 95.06 102 LEU A CA 1
ATOM 774 C C . LEU A 1 102 ? 18.318 -13.446 -25.835 1.00 95.06 102 LEU A C 1
ATOM 776 O O . LEU A 1 102 ? 18.847 -13.895 -26.847 1.00 95.06 102 LEU A O 1
ATOM 780 N N . HIS A 1 103 ? 19.033 -12.937 -24.829 1.00 94.06 103 HIS A N 1
ATOM 781 C CA . HIS A 1 103 ? 20.494 -12.902 -24.836 1.00 94.06 103 HIS A CA 1
ATOM 782 C C . HIS A 1 103 ? 21.085 -14.313 -24.911 1.00 94.06 103 HIS A C 1
ATOM 784 O O . HIS A 1 103 ? 21.992 -14.552 -25.703 1.00 94.06 103 HIS A O 1
ATOM 790 N N . ARG A 1 104 ? 20.537 -15.272 -24.151 1.00 92.19 104 ARG A N 1
ATOM 791 C CA . ARG A 1 104 ? 20.946 -16.688 -24.214 1.00 92.19 104 ARG A CA 1
ATOM 792 C C . ARG A 1 104 ? 20.729 -17.298 -25.601 1.00 92.19 104 ARG A C 1
ATOM 794 O O . ARG A 1 104 ? 21.609 -17.989 -26.099 1.00 92.19 104 ARG A O 1
ATOM 801 N N . LEU A 1 105 ? 19.589 -17.018 -26.234 1.00 93.38 105 LEU A N 1
ATOM 802 C CA . LEU A 1 105 ? 19.297 -17.487 -27.593 1.00 93.38 105 LEU A CA 1
ATOM 803 C C . LEU A 1 105 ? 20.236 -16.850 -28.629 1.00 93.38 105 LEU A C 1
ATOM 805 O O . LEU A 1 105 ? 20.752 -17.542 -29.501 1.00 93.38 105 LEU A O 1
ATOM 809 N N . ALA A 1 106 ? 20.487 -15.544 -28.516 1.00 90.19 106 ALA A N 1
ATOM 810 C CA . ALA A 1 106 ? 21.341 -14.795 -29.435 1.00 90.19 106 ALA A CA 1
ATOM 811 C C . ALA A 1 106 ? 22.833 -15.146 -29.302 1.00 90.19 106 ALA A C 1
ATOM 813 O O . ALA A 1 106 ? 23.556 -15.128 -30.292 1.00 90.19 106 ALA A O 1
ATOM 814 N N . SER A 1 107 ? 23.297 -15.495 -28.098 1.00 88.00 107 SER A N 1
ATOM 815 C CA . SER A 1 107 ? 24.686 -15.907 -27.829 1.00 88.00 107 SER A CA 1
ATOM 816 C C . SER A 1 107 ? 24.986 -17.362 -28.225 1.00 88.00 107 SER A C 1
ATOM 818 O O . SER A 1 107 ? 26.040 -17.890 -27.881 1.00 88.00 107 SER A O 1
ATOM 820 N N . GLY A 1 108 ? 24.084 -18.011 -28.973 1.00 71.88 108 GLY A N 1
ATOM 821 C CA . GLY A 1 108 ? 24.271 -19.381 -29.455 1.00 71.88 108 GLY A CA 1
ATOM 822 C C . GLY A 1 108 ? 24.107 -20.440 -28.366 1.00 71.88 108 GLY A C 1
ATOM 823 O O . GLY A 1 108 ? 24.589 -21.559 -28.526 1.00 71.88 108 GLY A O 1
ATOM 824 N N . GLY A 1 109 ? 23.436 -20.106 -27.258 1.00 59.22 109 GLY A N 1
ATOM 825 C CA . GLY A 1 109 ? 23.216 -21.007 -26.136 1.00 59.22 109 GLY A CA 1
ATOM 826 C C . GLY A 1 109 ? 22.326 -22.187 -26.510 1.00 59.22 109 GLY A C 1
ATOM 827 O O . GLY A 1 109 ? 21.104 -22.133 -26.367 1.00 59.22 109 GLY A O 1
ATOM 828 N N . THR A 1 110 ? 22.954 -23.286 -26.925 1.00 56.81 110 THR A N 1
ATOM 829 C CA . THR A 1 110 ? 22.428 -24.639 -26.749 1.00 56.81 110 THR A CA 1
ATOM 830 C C . THR A 1 110 ? 21.920 -24.779 -25.319 1.00 56.81 110 THR A C 1
ATOM 832 O O . THR A 1 110 ? 22.669 -24.571 -24.361 1.00 56.81 110 THR A O 1
ATOM 835 N N . ALA A 1 111 ? 20.638 -25.115 -25.173 1.00 60.12 111 ALA A N 1
ATOM 836 C CA . ALA A 1 111 ? 20.085 -25.550 -23.900 1.00 60.12 111 ALA A CA 1
ATOM 837 C C . ALA A 1 111 ? 20.986 -26.650 -23.307 1.00 60.12 111 ALA A C 1
ATOM 839 O O . ALA A 1 111 ? 21.511 -27.460 -24.079 1.00 60.12 111 ALA A O 1
ATOM 840 N N . PRO A 1 112 ? 21.170 -26.732 -21.974 1.00 54.00 112 PRO A N 1
ATOM 841 C CA . PRO A 1 112 ? 21.719 -27.946 -21.4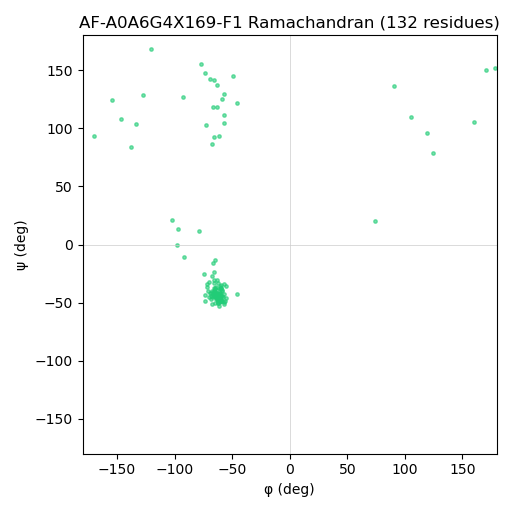00 1.00 54.00 112 PRO A CA 1
ATOM 842 C C . PRO A 1 112 ? 20.800 -29.088 -21.831 1.00 54.00 112 PRO A C 1
ATOM 844 O O . PRO A 1 112 ? 19.628 -29.137 -21.456 1.00 54.00 112 PRO A O 1
ATOM 847 N N . SER A 1 113 ? 21.327 -29.961 -22.688 1.00 46.75 113 SER A N 1
ATOM 848 C CA . SER A 1 113 ? 20.725 -31.246 -22.990 1.00 46.75 113 SER A CA 1
ATOM 849 C C . SER A 1 113 ? 20.607 -31.966 -21.656 1.00 46.75 113 SER A C 1
ATOM 851 O O . SER A 1 113 ? 21.611 -32.411 -21.103 1.00 46.75 113 SER A O 1
ATOM 853 N N . ALA A 1 114 ? 19.395 -32.034 -21.107 1.00 54.88 114 ALA A N 1
ATOM 854 C CA . ALA A 1 114 ? 19.074 -33.034 -20.109 1.00 54.88 114 ALA A CA 1
ATOM 855 C C . ALA A 1 114 ? 19.265 -34.381 -20.810 1.00 54.88 114 ALA A C 1
ATOM 857 O O . ALA A 1 114 ? 18.394 -34.833 -21.551 1.00 54.88 114 ALA A O 1
ATOM 858 N N . ALA A 1 115 ? 20.459 -34.955 -20.672 1.00 48.09 115 ALA A N 1
ATOM 859 C CA . ALA A 1 115 ? 20.715 -36.316 -21.086 1.00 48.09 115 ALA A CA 1
ATOM 860 C C . ALA A 1 115 ? 19.741 -37.213 -20.307 1.00 48.09 115 ALA A C 1
ATOM 862 O O . ALA A 1 115 ? 19.697 -37.129 -19.076 1.00 48.09 115 ALA A O 1
ATOM 863 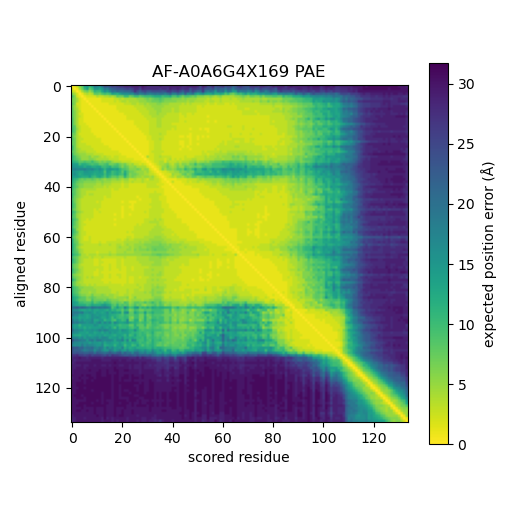N N . PRO A 1 116 ? 18.932 -38.044 -20.979 1.00 47.50 116 PRO A N 1
ATOM 864 C CA . PRO A 1 116 ? 18.352 -39.185 -20.314 1.00 47.50 116 PRO A CA 1
ATOM 865 C C . PRO A 1 116 ? 19.494 -40.186 -20.126 1.00 47.50 116 PRO A C 1
ATOM 867 O O . PRO A 1 116 ? 19.895 -40.856 -21.076 1.00 47.50 116 PRO A O 1
ATOM 870 N N . ASP A 1 117 ? 20.028 -40.285 -18.910 1.00 48.31 117 ASP A N 1
ATOM 871 C CA . ASP A 1 117 ? 20.796 -41.463 -18.513 1.00 48.31 117 ASP A CA 1
ATOM 872 C C . ASP A 1 117 ? 19.822 -42.643 -18.443 1.00 48.31 117 ASP A C 1
ATOM 874 O O . ASP A 1 117 ? 19.208 -42.946 -17.421 1.00 48.31 117 ASP A O 1
ATOM 878 N N . GLY A 1 118 ? 19.629 -43.274 -19.595 1.00 49.72 118 GLY A N 1
ATOM 879 C CA . GLY A 1 118 ? 18.927 -44.531 -19.744 1.00 49.72 118 GLY A CA 1
ATOM 880 C C . GLY A 1 118 ? 19.744 -45.450 -20.635 1.00 49.72 118 GLY A C 1
ATOM 881 O O . GLY A 1 118 ? 19.743 -45.263 -21.846 1.00 49.72 118 GLY A O 1
ATOM 882 N N . ALA A 1 119 ? 20.423 -46.430 -20.029 1.00 42.91 119 ALA A N 1
ATOM 883 C CA . ALA A 1 119 ? 20.403 -47.845 -20.428 1.00 42.91 119 ALA A CA 1
ATOM 884 C C . ALA A 1 119 ? 21.618 -48.610 -19.873 1.00 42.91 119 ALA A C 1
ATOM 886 O O . ALA A 1 119 ? 22.719 -48.557 -20.411 1.00 42.91 119 ALA A O 1
ATOM 887 N N . GLY A 1 120 ? 21.363 -49.417 -18.846 1.00 36.66 120 GLY A N 1
ATOM 888 C CA . GLY A 1 120 ? 22.140 -50.607 -18.515 1.00 36.66 120 GLY A CA 1
ATOM 889 C C . GLY A 1 120 ? 21.154 -51.706 -18.138 1.00 36.66 120 GLY A C 1
ATOM 890 O O . GLY A 1 120 ? 20.797 -51.841 -16.974 1.00 36.66 120 GLY A O 1
ATOM 891 N N . GLY A 1 121 ? 20.625 -52.403 -19.145 1.00 40.69 121 GLY A N 1
ATOM 892 C CA . GLY A 1 121 ? 19.715 -53.532 -18.969 1.00 40.69 121 GLY A CA 1
ATOM 893 C C . GLY A 1 121 ? 20.436 -54.786 -18.472 1.00 40.69 121 GLY A C 1
ATOM 894 O O . GLY A 1 121 ? 21.584 -55.036 -18.831 1.00 40.69 121 GLY A O 1
ATOM 895 N N . GLY A 1 122 ? 19.728 -55.589 -17.679 1.00 39.25 122 GLY A N 1
ATOM 896 C CA . GLY A 1 122 ? 20.164 -56.907 -17.225 1.00 39.25 122 GLY A CA 1
ATOM 897 C C . GLY A 1 122 ? 19.014 -57.645 -16.544 1.00 39.25 122 GLY A C 1
ATOM 898 O O . GLY A 1 122 ? 18.741 -57.443 -15.370 1.00 39.25 122 GLY A O 1
ATOM 899 N N . THR A 1 123 ? 18.311 -58.443 -17.336 1.00 46.31 123 THR A N 1
ATOM 900 C CA . THR A 1 123 ? 17.150 -59.288 -17.026 1.00 46.31 123 THR A CA 1
ATOM 901 C C . THR A 1 123 ? 17.467 -60.492 -16.135 1.00 46.31 123 THR A C 1
ATOM 903 O O . THR A 1 123 ? 18.468 -61.157 -16.382 1.00 46.31 123 THR A O 1
ATOM 906 N N . ALA A 1 124 ? 16.548 -60.827 -15.223 1.00 41.28 124 ALA A N 1
ATOM 907 C CA . ALA A 1 124 ? 16.108 -62.173 -14.792 1.00 41.28 124 ALA A CA 1
ATOM 908 C C . ALA A 1 124 ? 15.203 -61.981 -13.556 1.00 41.28 124 ALA A C 1
ATOM 910 O O . ALA A 1 124 ? 15.448 -61.063 -12.785 1.00 41.28 124 ALA A O 1
ATOM 911 N N . ASP A 1 125 ? 14.201 -62.765 -13.190 1.00 41.91 125 ASP A N 1
ATOM 912 C CA . ASP A 1 125 ? 13.369 -63.834 -13.744 1.00 41.91 125 ASP A CA 1
ATOM 913 C C . ASP A 1 125 ? 12.432 -64.215 -12.562 1.00 41.91 125 ASP A C 1
ATOM 915 O O . ASP A 1 125 ? 12.821 -64.055 -11.402 1.00 41.91 125 ASP A O 1
ATOM 919 N N . GLY A 1 126 ? 11.221 -64.711 -12.834 1.00 43.72 126 GLY A N 1
ATOM 920 C CA . GLY A 1 126 ? 10.426 -65.479 -11.862 1.00 43.72 126 GLY A CA 1
ATOM 921 C C . GLY A 1 126 ? 9.219 -64.800 -11.183 1.00 43.72 126 GLY A C 1
ATOM 922 O O . GLY A 1 126 ? 9.386 -64.000 -10.261 1.00 43.72 126 GLY A O 1
ATOM 923 N N . PRO A 1 127 ? 7.978 -65.206 -11.524 1.00 55.41 127 PRO A N 1
ATOM 924 C CA . PRO A 1 127 ? 6.797 -65.003 -10.696 1.00 55.41 127 PRO A CA 1
ATOM 925 C C . PRO A 1 127 ? 6.547 -66.227 -9.791 1.00 55.41 127 PRO A C 1
ATOM 927 O O . PRO A 1 127 ? 6.408 -67.352 -10.264 1.00 55.41 127 PRO A O 1
ATOM 930 N N . ALA A 1 128 ? 6.420 -66.002 -8.485 1.00 50.72 128 ALA A N 1
ATOM 931 C CA . ALA A 1 128 ? 5.790 -66.909 -7.520 1.00 50.72 128 ALA A CA 1
ATOM 932 C C . ALA A 1 128 ? 5.296 -66.023 -6.360 1.00 50.72 128 ALA A C 1
ATOM 934 O O . ALA A 1 128 ? 6.058 -65.217 -5.847 1.00 50.72 128 ALA A O 1
ATOM 935 N N . GLY A 1 129 ? 4.041 -65.994 -5.926 1.00 43.66 129 GLY A N 1
ATOM 936 C CA . GLY A 1 129 ? 3.032 -67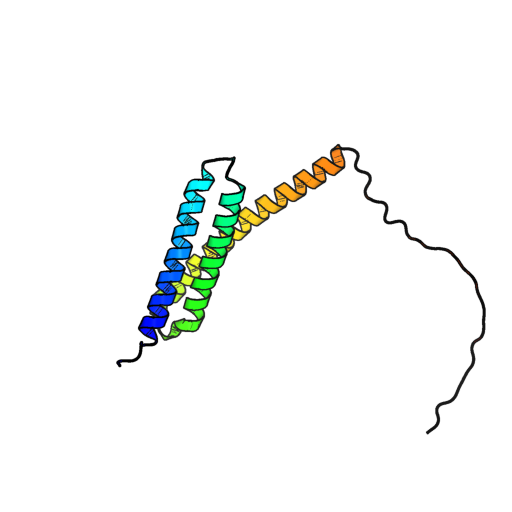.037 -5.917 1.00 43.66 129 GLY A CA 1
ATOM 937 C C . GLY A 1 129 ? 2.640 -67.293 -4.459 1.00 43.66 129 GLY A C 1
ATOM 938 O O . GLY A 1 129 ? 3.294 -68.079 -3.793 1.00 43.66 129 GLY A O 1
ATOM 939 N N . GLY A 1 130 ? 1.556 -66.654 -4.002 1.00 41.88 130 GLY A N 1
ATOM 940 C CA . GLY A 1 130 ? 0.667 -67.193 -2.965 1.00 41.88 130 GLY A CA 1
ATOM 941 C C . GLY A 1 130 ? 0.955 -66.877 -1.490 1.00 41.88 130 GLY A C 1
ATOM 942 O O . GLY A 1 130 ? 2.059 -67.057 -0.993 1.00 41.88 130 GLY A O 1
ATOM 943 N N . GLY A 1 131 ? -0.124 -66.552 -0.766 1.00 40.56 131 GLY A N 1
ATOM 944 C CA . GLY A 1 131 ? -0.306 -67.044 0.604 1.00 40.56 131 GLY A CA 1
ATOM 945 C C . GLY A 1 131 ? -0.530 -65.998 1.688 1.00 40.56 131 GLY A C 1
ATOM 946 O O . GLY A 1 131 ? 0.360 -65.743 2.488 1.00 40.56 131 GLY A O 1
ATOM 947 N N . ALA A 1 132 ? -1.756 -65.479 1.770 1.00 48.31 132 ALA A N 1
ATOM 948 C CA . ALA A 1 132 ? -2.314 -64.968 3.017 1.00 48.31 132 ALA A CA 1
ATOM 949 C C . ALA A 1 132 ? -2.440 -66.103 4.055 1.00 48.31 132 ALA A C 1
ATOM 951 O O . ALA A 1 132 ? -2.879 -67.201 3.705 1.00 48.31 132 ALA A O 1
ATOM 952 N N . ARG A 1 133 ? -2.074 -65.817 5.308 1.00 49.66 133 ARG A N 1
ATOM 953 C CA . ARG A 1 133 ? -2.443 -66.531 6.547 1.00 49.66 133 ARG A CA 1
ATOM 954 C C . ARG A 1 133 ? -2.535 -65.453 7.635 1.00 49.66 133 ARG A C 1
ATOM 956 O O . ARG A 1 133 ? -1.599 -64.665 7.747 1.00 49.66 133 ARG A O 1
ATOM 963 N N . ASP A 1 134 ? -3.760 -65.152 8.057 1.00 51.12 134 ASP A N 1
ATOM 964 C CA . ASP A 1 134 ? -4.383 -65.541 9.344 1.00 51.12 134 ASP A CA 1
ATOM 965 C C . ASP A 1 134 ? -3.973 -64.616 10.498 1.00 51.12 134 ASP A C 1
ATOM 967 O O . ASP A 1 134 ? -2.776 -64.597 10.861 1.00 51.12 134 ASP A O 1
#

Mean predicted aligned error: 13.18 Å

pLDDT: mean 81.09, std 18.38, range [36.66, 97.44]

Organism: NCBI:txid2711219

Secondary structure (DSSP, 8-state):
-PPPPHHHHHHHHHHHHHHHHHHHHHHHHHHTT-GGGHHHHHHHHHHHHHHHHHHHHHHHHTGGGS-HHHHHHHHHHHHHHHHHHHHHHHHHHHHHHHHHHHHHHHTT--------------------------

InterPro domains:
  IPR007899 CHAD domain [PF05235] (18-108)
  IPR038186 CHAD domain superfamily [G3DSA:1.40.20.10] (1-88)